Protein AF-A0A350XEA6-F1 (afdb_monomer)

Sequence (109 aa):
VRKAEAKRLSDLAAKDEKKAEMLKERLKYFFEVNKLKSIDTARYKLTLAKNGGKAPLIVDESVSPTELPEKFQKISVDLDKAAIRTALEAGESLDFAHLGDRGSSLRIK

Secondary structure (DSSP, 8-state):
-HHHHHHHHHHHHHHHHHHHHHHHHHHHHHHHHTT-SEEE-SS-EEE-PPPSSSPP----TT--TTTS-GGG--------HHHHHHHHHTT---TT--PPPPP------

Solvent-accessible surface area (backbone atoms only — not comparable to full-atom values): 7362 Å² total; per-residue (Å²): 108,72,70,59,53,53,48,53,51,51,55,49,53,54,52,54,51,52,51,52,49,53,52,52,50,54,51,50,50,53,30,61,78,68,70,49,56,66,48,82,52,104,87,51,77,48,66,71,71,78,81,83,77,80,76,84,83,85,73,66,89,87,62,52,70,85,79,44,60,71,95,77,45,83,88,81,89,74,86,58,62,62,62,54,47,50,42,50,74,74,67,52,88,50,98,88,60,82,90,76,82,87,83,86,79,93,81,85,132

pLDDT: mean 84.03, std 8.43, range [67.12, 96.06]

Structure (mmCIF, N/CA/C/O backbone):
data_AF-A0A350XEA6-F1
#
_entry.id   AF-A0A350XEA6-F1
#
loop_
_atom_site.group_PDB
_atom_site.id
_atom_site.type_symbol
_atom_site.label_atom_id
_atom_site.label_alt_id
_atom_site.label_comp_id
_atom_site.label_asym_id
_atom_site.label_entity_id
_atom_site.label_seq_id
_atom_site.pdbx_PDB_ins_code
_atom_site.Cartn_x
_atom_site.Cartn_y
_atom_site.Cartn_z
_atom_site.occupancy
_atom_site.B_iso_or_equiv
_atom_site.auth_seq_id
_atom_site.auth_comp_id
_atom_site.auth_asym_id
_atom_site.auth_atom_id
_atom_site.pdbx_PDB_model_num
ATOM 1 N N . VAL A 1 1 ? 24.206 20.033 -8.099 1.00 70.19 1 VAL A N 1
ATOM 2 C CA . VAL A 1 1 ? 24.801 18.822 -8.721 1.00 70.19 1 VAL A CA 1
ATOM 3 C C . VAL A 1 1 ? 24.293 17.527 -8.080 1.00 70.19 1 VAL A C 1
ATOM 5 O O . VAL A 1 1 ? 23.490 16.864 -8.716 1.00 70.19 1 VAL A O 1
ATOM 8 N N . ARG A 1 2 ? 24.616 17.200 -6.814 1.00 75.62 2 ARG A N 1
ATOM 9 C CA . ARG A 1 2 ? 24.174 15.932 -6.175 1.00 75.62 2 ARG A CA 1
ATOM 10 C C . ARG A 1 2 ? 22.651 15.716 -6.135 1.00 75.62 2 ARG A C 1
ATOM 12 O O . ARG A 1 2 ? 22.194 14.622 -6.426 1.00 75.62 2 ARG A O 1
ATOM 19 N N . LYS A 1 3 ? 21.861 16.762 -5.854 1.00 86.75 3 LYS A N 1
ATOM 20 C CA . LYS A 1 3 ? 20.384 16.684 -5.888 1.00 86.75 3 LYS A CA 1
ATOM 21 C C . LYS A 1 3 ? 19.828 16.364 -7.285 1.00 86.75 3 LYS A C 1
ATOM 23 O O . LYS A 1 3 ? 18.836 15.655 -7.389 1.00 86.75 3 LYS A O 1
ATOM 28 N N . ALA A 1 4 ? 20.461 16.876 -8.342 1.00 90.00 4 ALA A N 1
ATOM 29 C CA . ALA A 1 4 ? 20.027 16.626 -9.717 1.00 90.00 4 ALA A CA 1
ATOM 30 C C . ALA A 1 4 ? 20.323 15.179 -10.136 1.00 90.00 4 ALA A C 1
ATOM 32 O O . ALA A 1 4 ? 19.472 14.531 -10.734 1.00 90.00 4 ALA A O 1
ATOM 33 N N . GLU A 1 5 ? 21.486 14.654 -9.746 1.00 90.12 5 GLU A N 1
ATOM 34 C CA . GLU A 1 5 ? 21.851 13.263 -10.024 1.00 90.12 5 GLU A CA 1
ATOM 35 C C . GLU A 1 5 ? 21.004 12.266 -9.220 1.00 90.12 5 GLU A C 1
ATOM 37 O O . GLU A 1 5 ? 20.515 11.285 -9.774 1.00 90.12 5 GLU A O 1
ATOM 42 N N . ALA A 1 6 ? 20.734 12.558 -7.943 1.00 92.56 6 ALA A N 1
ATOM 43 C CA . ALA A 1 6 ? 19.811 11.761 -7.134 1.00 92.56 6 ALA A CA 1
ATOM 44 C C . ALA A 1 6 ? 18.406 11.714 -7.756 1.00 92.56 6 ALA A C 1
ATOM 46 O O . ALA A 1 6 ? 17.807 10.644 -7.849 1.00 92.56 6 ALA A O 1
ATOM 47 N N . LYS A 1 7 ? 17.906 12.858 -8.247 1.00 94.38 7 LYS A N 1
ATOM 48 C CA . LYS A 1 7 ? 16.628 12.919 -8.962 1.00 94.38 7 LYS A CA 1
ATOM 49 C C . LYS A 1 7 ? 16.650 12.069 -10.235 1.00 94.38 7 LYS A C 1
ATOM 51 O O . LYS A 1 7 ? 15.737 11.284 -10.441 1.00 94.38 7 LYS A O 1
ATOM 56 N N . ARG A 1 8 ? 17.709 12.159 -11.045 1.00 95.44 8 ARG A N 1
ATOM 57 C CA . ARG A 1 8 ? 17.854 11.360 -12.273 1.00 95.44 8 ARG A CA 1
ATOM 58 C C . ARG A 1 8 ? 17.796 9.854 -11.998 1.00 95.44 8 ARG A C 1
ATOM 60 O O . ARG A 1 8 ? 17.119 9.135 -12.727 1.00 95.44 8 ARG A O 1
ATOM 67 N N . LEU A 1 9 ? 18.495 9.383 -10.964 1.00 95.31 9 LEU A N 1
ATOM 68 C CA . LEU A 1 9 ? 18.489 7.970 -10.567 1.00 95.31 9 LEU A CA 1
ATOM 69 C C . LEU A 1 9 ? 17.121 7.530 -10.036 1.00 95.31 9 LEU A C 1
ATOM 71 O O . LEU A 1 9 ? 16.630 6.475 -10.426 1.00 95.31 9 LEU A O 1
ATOM 75 N N . SER A 1 10 ? 16.484 8.366 -9.214 1.00 94.69 10 SER A N 1
ATOM 76 C CA . SER A 1 10 ? 15.121 8.143 -8.720 1.00 94.69 10 SER A CA 1
ATOM 77 C C . SER A 1 10 ? 14.113 8.031 -9.868 1.00 94.69 10 SER A C 1
ATOM 79 O O . SER A 1 10 ? 13.298 7.113 -9.899 1.00 94.69 10 SER A O 1
ATOM 81 N N . ASP A 1 11 ? 14.194 8.934 -10.845 1.00 95.44 11 ASP A N 1
ATOM 82 C CA . ASP A 1 11 ? 13.314 8.940 -12.014 1.00 95.44 11 ASP A CA 1
ATOM 83 C C . ASP A 1 11 ? 13.532 7.702 -12.900 1.00 95.44 11 ASP A C 1
ATOM 85 O O . ASP A 1 11 ? 12.591 7.219 -13.532 1.00 95.44 11 ASP A O 1
ATOM 89 N N . LEU A 1 12 ? 14.763 7.185 -12.973 1.00 94.88 12 LEU A N 1
ATOM 90 C CA . LEU A 1 12 ? 15.072 5.964 -13.715 1.00 94.88 12 LEU A CA 1
ATOM 91 C C . LEU A 1 12 ? 14.512 4.725 -13.007 1.00 94.88 12 LEU A C 1
ATOM 93 O O . LEU A 1 12 ? 13.818 3.938 -13.646 1.00 94.88 12 LEU A O 1
ATOM 97 N N . ALA A 1 13 ? 14.726 4.609 -11.693 1.00 95.38 13 ALA A N 1
ATOM 98 C CA . ALA A 1 13 ? 14.168 3.526 -10.885 1.00 95.38 13 ALA A CA 1
ATOM 99 C C . ALA A 1 13 ? 12.635 3.481 -10.989 1.00 95.38 13 ALA A C 1
ATOM 101 O O . ALA A 1 13 ? 12.063 2.443 -11.314 1.00 95.38 13 ALA A O 1
ATOM 102 N N . ALA A 1 14 ? 11.975 4.636 -10.861 1.00 94.75 14 ALA A N 1
ATOM 103 C CA . ALA A 1 14 ? 10.524 4.738 -10.990 1.00 94.75 14 ALA A CA 1
ATOM 104 C C . ALA A 1 14 ? 10.009 4.317 -12.381 1.00 94.75 14 ALA A C 1
ATOM 106 O O . ALA A 1 14 ? 8.896 3.805 -12.514 1.00 94.75 14 ALA A O 1
ATOM 107 N N . LYS A 1 15 ? 10.787 4.537 -13.451 1.00 95.31 15 LYS A N 1
ATOM 108 C CA . LYS A 1 15 ? 10.420 4.072 -14.800 1.00 95.31 15 LYS A CA 1
ATOM 109 C C . LYS A 1 15 ? 10.504 2.556 -14.917 1.00 95.31 15 LYS A C 1
ATOM 111 O O . LYS A 1 15 ? 9.657 1.965 -15.586 1.00 95.31 15 LYS A O 1
ATOM 116 N N . ASP A 1 16 ? 11.510 1.944 -14.309 1.00 95.25 16 ASP A N 1
ATOM 117 C CA . ASP A 1 16 ? 11.687 0.496 -14.355 1.00 95.25 16 ASP A CA 1
ATOM 118 C C . ASP A 1 16 ? 10.628 -0.221 -13.508 1.00 95.25 16 ASP A C 1
ATOM 120 O O . ASP A 1 16 ? 10.038 -1.195 -13.978 1.00 95.25 16 ASP A O 1
ATOM 124 N N . GLU A 1 17 ? 10.278 0.329 -12.342 1.00 94.44 17 GLU A N 1
ATOM 125 C CA . GLU A 1 17 ? 9.153 -0.140 -11.522 1.00 94.44 17 GLU A CA 1
ATOM 126 C C . GLU A 1 17 ? 7.832 -0.103 -12.301 1.00 94.44 17 GLU A C 1
ATOM 128 O O . GLU A 1 17 ? 7.160 -1.126 -12.427 1.00 94.44 17 GLU A O 1
ATOM 133 N N . LYS A 1 18 ? 7.510 1.027 -12.943 1.00 94.44 18 LYS A N 1
ATOM 134 C CA . LYS A 1 18 ? 6.293 1.158 -13.764 1.00 94.44 18 LYS A CA 1
ATOM 135 C C . LYS A 1 18 ? 6.237 0.161 -14.919 1.00 94.44 18 LYS A C 1
ATOM 137 O O . LYS A 1 18 ? 5.172 -0.364 -15.240 1.00 94.44 18 LYS A 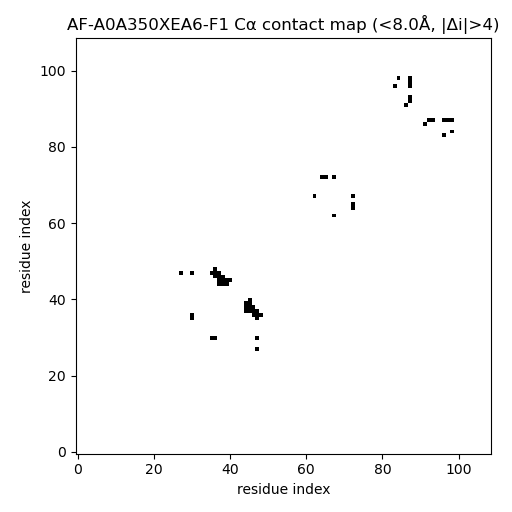O 1
ATOM 142 N N . LYS A 1 19 ? 7.371 -0.110 -15.576 1.00 95.50 19 LYS A N 1
ATOM 143 C CA . LYS A 1 19 ? 7.431 -1.127 -16.640 1.00 95.50 19 LYS A CA 1
ATOM 144 C C . LYS A 1 19 ? 7.160 -2.522 -16.083 1.00 95.50 19 LYS A C 1
ATOM 146 O O . LYS A 1 19 ? 6.428 -3.285 -16.713 1.00 95.50 19 LYS A O 1
ATOM 151 N N . ALA A 1 20 ? 7.741 -2.854 -14.932 1.00 93.44 20 ALA A N 1
ATOM 152 C CA . ALA A 1 20 ? 7.520 -4.136 -14.276 1.00 93.44 20 ALA A CA 1
ATOM 153 C C . ALA A 1 20 ? 6.049 -4.309 -13.861 1.00 93.44 20 ALA A C 1
ATOM 155 O O . ALA A 1 20 ? 5.462 -5.362 -14.119 1.00 93.44 20 ALA A O 1
ATOM 156 N N . GLU A 1 21 ? 5.432 -3.267 -13.299 1.00 94.12 21 GLU A N 1
ATOM 157 C CA . GLU A 1 21 ? 4.004 -3.241 -12.968 1.00 94.12 21 GLU A CA 1
ATOM 158 C C . GLU A 1 21 ? 3.131 -3.458 -14.205 1.00 94.12 21 GLU A C 1
ATOM 160 O O . GLU A 1 21 ? 2.323 -4.385 -14.222 1.00 94.12 21 GLU A O 1
ATOM 165 N N . MET A 1 22 ? 3.364 -2.703 -15.283 1.00 96.06 22 MET A N 1
ATOM 166 C CA . MET A 1 22 ? 2.621 -2.851 -16.540 1.00 96.06 22 MET A CA 1
ATOM 167 C C . MET A 1 22 ? 2.706 -4.283 -17.097 1.00 96.06 22 MET A C 1
ATOM 169 O O . MET A 1 22 ? 1.711 -4.839 -17.567 1.00 96.06 22 MET A O 1
ATOM 173 N N . LEU A 1 23 ? 3.891 -4.904 -17.068 1.00 94.62 23 LEU A N 1
ATOM 174 C CA . LEU A 1 23 ? 4.064 -6.288 -17.523 1.00 94.62 23 LEU A CA 1
ATOM 175 C C . LEU A 1 23 ? 3.304 -7.275 -16.631 1.00 94.62 23 LEU A C 1
ATOM 177 O O . LEU A 1 23 ? 2.649 -8.187 -17.142 1.00 94.62 23 LEU A O 1
ATOM 181 N N . LYS A 1 24 ? 3.355 -7.079 -15.311 1.00 92.94 24 LYS A N 1
ATOM 182 C CA . LYS A 1 24 ? 2.636 -7.907 -14.338 1.00 92.94 24 LYS A CA 1
ATOM 183 C C . LYS A 1 24 ? 1.121 -7.799 -14.514 1.00 92.94 24 LYS A C 1
ATOM 185 O O . LYS A 1 24 ? 0.438 -8.819 -14.475 1.00 92.94 24 LYS A O 1
ATOM 190 N N . GLU A 1 25 ? 0.598 -6.600 -14.750 1.00 93.94 25 GLU A N 1
ATOM 191 C CA . GLU A 1 25 ? -0.824 -6.366 -15.017 1.00 93.94 25 GLU A CA 1
ATOM 192 C C . GLU A 1 25 ? -1.285 -7.035 -16.309 1.00 93.94 25 GLU A C 1
ATOM 194 O O . GLU A 1 25 ? -2.302 -7.725 -16.316 1.00 93.94 25 GLU A O 1
ATOM 199 N N . ARG A 1 26 ? -0.510 -6.910 -17.393 1.00 94.75 26 ARG A N 1
ATOM 200 C CA . ARG A 1 26 ? -0.814 -7.595 -18.660 1.00 94.75 26 ARG A CA 1
ATOM 201 C C . ARG A 1 26 ? -0.811 -9.112 -18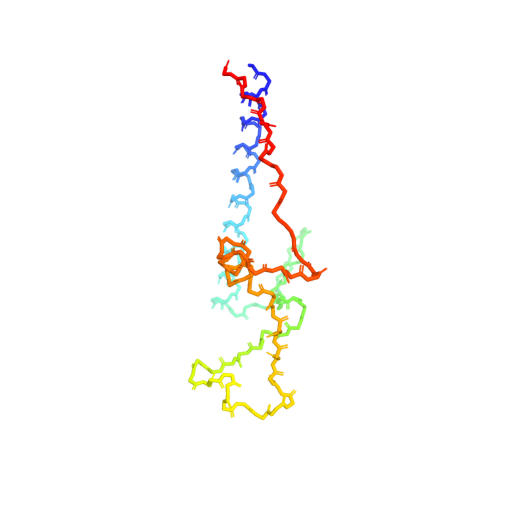.507 1.00 94.75 26 ARG A C 1
ATOM 203 O O . ARG A 1 26 ? -1.682 -9.785 -19.054 1.00 94.75 26 ARG A O 1
ATOM 210 N N . LEU A 1 27 ? 0.142 -9.651 -17.749 1.00 93.50 27 LEU A N 1
ATOM 211 C CA . LEU A 1 27 ? 0.199 -11.080 -17.458 1.00 93.50 27 LEU A CA 1
ATOM 212 C C . LEU A 1 27 ? -1.002 -11.527 -16.614 1.00 93.50 27 LEU A C 1
ATOM 214 O O . LEU A 1 27 ? -1.612 -12.549 -16.912 1.00 93.50 27 LEU A O 1
ATOM 218 N N . LYS A 1 28 ? -1.385 -10.744 -15.601 1.00 93.62 28 LYS A N 1
ATOM 219 C CA . LYS A 1 28 ? -2.594 -10.988 -14.807 1.00 93.62 28 LYS A CA 1
ATOM 220 C C . LYS A 1 28 ? -3.844 -11.002 -15.695 1.00 93.62 28 LYS A C 1
ATOM 222 O O . LYS A 1 28 ? -4.602 -11.965 -15.638 1.00 93.62 28 LYS A O 1
ATOM 227 N N . TYR A 1 29 ? -4.008 -9.997 -16.556 1.00 93.62 29 TYR A N 1
ATOM 228 C CA . TYR A 1 29 ? -5.115 -9.918 -17.512 1.00 93.62 29 TYR A CA 1
ATOM 229 C C . TYR A 1 29 ? -5.173 -11.153 -18.422 1.00 93.62 29 TYR A C 1
ATOM 231 O O . TYR A 1 29 ? -6.234 -11.741 -18.612 1.00 93.62 29 TYR A O 1
ATOM 239 N N . PHE A 1 30 ? -4.024 -11.610 -18.928 1.00 94.44 30 PHE A N 1
ATOM 240 C CA . PHE A 1 30 ? -3.946 -12.836 -19.722 1.00 94.44 30 PHE A CA 1
ATOM 241 C C . PHE A 1 30 ? -4.443 -14.070 -18.950 1.00 94.44 30 PHE A C 1
ATOM 243 O O . PHE A 1 30 ? -5.203 -14.867 -19.505 1.00 94.44 30 PHE A O 1
ATOM 250 N N . PHE A 1 31 ? -4.054 -14.230 -17.680 1.00 94.81 31 PHE A N 1
ATOM 251 C CA . PHE A 1 31 ? -4.536 -15.332 -16.840 1.00 94.81 31 PHE A CA 1
ATOM 252 C C . PHE A 1 31 ? -6.050 -15.249 -16.608 1.00 94.81 31 PHE A C 1
ATOM 254 O O . PHE A 1 31 ? -6.727 -16.274 -16.672 1.00 94.81 31 PHE A O 1
ATOM 261 N N . GLU A 1 32 ? -6.584 -14.048 -16.378 1.00 92.56 32 GLU A N 1
ATOM 262 C CA . GLU A 1 32 ? -8.015 -13.820 -16.142 1.00 92.56 32 GLU A CA 1
ATOM 263 C C . GLU A 1 32 ? -8.862 -14.138 -17.382 1.00 92.56 32 GLU A C 1
ATOM 265 O O . GLU A 1 32 ? -9.812 -14.916 -17.286 1.00 92.56 32 GLU A O 1
ATOM 270 N N . VAL A 1 33 ? -8.482 -13.619 -18.558 1.00 94.62 33 VAL A N 1
ATOM 271 C CA . VAL A 1 33 ? -9.197 -13.860 -19.827 1.00 94.62 33 VAL A CA 1
ATOM 272 C C . VAL A 1 33 ? -9.200 -15.343 -20.197 1.00 94.62 33 VAL A C 1
ATOM 274 O O . VAL A 1 33 ? -10.230 -1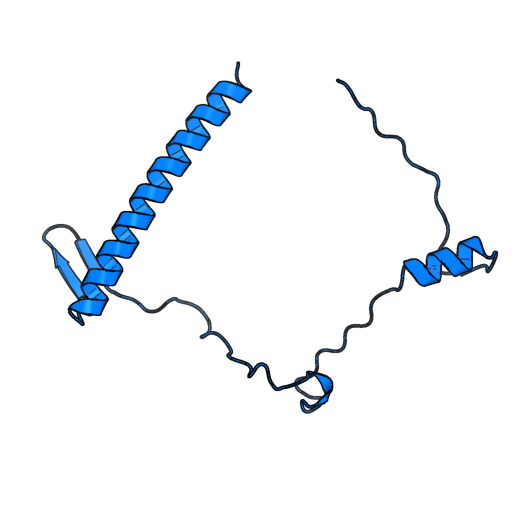5.882 -20.599 1.00 94.62 33 VAL A O 1
ATOM 277 N N . ASN A 1 34 ? -8.067 -16.024 -20.014 1.00 93.12 34 ASN A N 1
ATOM 278 C CA . ASN A 1 34 ? -7.924 -17.442 -20.353 1.00 93.12 34 ASN A CA 1
ATOM 279 C C . ASN A 1 34 ? -8.333 -18.387 -19.209 1.00 93.12 34 ASN A C 1
ATOM 281 O O . ASN A 1 34 ? -8.205 -19.603 -19.345 1.00 93.12 34 ASN A O 1
ATOM 285 N N . LYS A 1 35 ? -8.815 -17.854 -18.075 1.00 92.38 35 LYS A N 1
ATOM 286 C CA . LYS A 1 35 ? -9.199 -18.615 -16.869 1.00 92.38 35 LYS A CA 1
ATOM 287 C C . LYS A 1 35 ? -8.098 -19.568 -16.372 1.00 92.38 35 LYS A C 1
ATOM 289 O O . LYS A 1 35 ? -8.378 -20.646 -15.841 1.00 92.38 35 LYS A O 1
ATOM 294 N N . LEU A 1 36 ? -6.836 -19.170 -16.531 1.00 90.25 36 LEU A N 1
ATOM 295 C CA . LEU A 1 36 ? -5.668 -19.954 -16.131 1.00 90.25 36 LEU A CA 1
ATOM 296 C C . LEU A 1 36 ? -5.353 -19.713 -14.653 1.00 90.25 36 LEU A C 1
ATOM 298 O O . LEU A 1 36 ? -5.331 -18.579 -14.182 1.00 90.25 36 LEU A O 1
ATOM 302 N N . LYS A 1 37 ? -5.069 -20.789 -13.913 1.00 88.19 37 LYS A N 1
ATOM 303 C CA . LYS A 1 37 ? -4.639 -20.703 -12.504 1.00 88.19 37 LYS A CA 1
ATOM 304 C C . LYS A 1 37 ? -3.122 -20.624 -12.372 1.00 88.19 37 LYS A C 1
ATOM 306 O O . LYS A 1 37 ? -2.606 -19.838 -11.582 1.00 88.19 37 LYS A O 1
ATOM 311 N N . SER A 1 38 ? -2.409 -21.432 -13.150 1.00 90.56 38 SER A N 1
ATOM 312 C CA . SER A 1 38 ? -0.950 -21.484 -13.156 1.00 90.56 38 SER A CA 1
ATOM 313 C C . SER A 1 38 ? -0.420 -21.881 -14.527 1.00 90.56 38 SER A C 1
ATOM 315 O O . SER A 1 38 ? -1.049 -22.684 -15.212 1.00 90.56 38 SER A O 1
ATOM 317 N N . ILE A 1 39 ? 0.755 -21.370 -14.878 1.00 92.50 39 ILE A N 1
ATOM 318 C CA . ILE A 1 39 ? 1.527 -21.760 -16.057 1.00 92.50 39 ILE A CA 1
ATOM 319 C C . ILE A 1 39 ? 2.929 -22.107 -15.581 1.00 92.50 39 ILE A C 1
ATOM 321 O O . ILE A 1 39 ? 3.561 -21.310 -14.885 1.00 92.50 39 ILE A O 1
ATOM 325 N N . ASP A 1 40 ? 3.410 -23.283 -15.963 1.00 92.50 40 ASP A N 1
ATOM 326 C CA . ASP A 1 40 ? 4.812 -23.635 -15.789 1.00 92.50 40 ASP A CA 1
ATOM 327 C C . ASP A 1 40 ? 5.578 -23.301 -17.069 1.00 92.50 40 ASP A C 1
ATOM 329 O O . ASP A 1 40 ? 5.112 -23.563 -18.178 1.00 92.50 40 ASP A O 1
ATOM 333 N N . THR A 1 41 ? 6.734 -22.672 -16.921 1.00 90.69 41 THR A N 1
ATOM 334 C CA . THR A 1 41 ? 7.628 -22.315 -18.026 1.00 90.69 41 THR A CA 1
ATOM 335 C C . THR A 1 41 ? 9.002 -22.905 -17.742 1.00 90.69 41 THR A C 1
ATOM 337 O O . THR A 1 41 ? 9.302 -23.274 -16.613 1.00 90.69 41 THR A O 1
ATOM 340 N N . ALA A 1 42 ? 9.892 -22.926 -18.735 1.00 92.81 42 ALA A N 1
ATOM 341 C CA . ALA A 1 42 ? 11.232 -23.494 -18.568 1.00 92.81 42 ALA A CA 1
ATOM 342 C C . ALA A 1 42 ? 12.053 -22.878 -17.412 1.00 92.81 42 ALA A C 1
ATOM 344 O O . ALA A 1 42 ? 13.010 -23.494 -16.952 1.00 92.81 42 ALA A O 1
ATOM 345 N N . ARG A 1 43 ? 11.722 -21.657 -16.965 1.00 92.06 43 ARG A N 1
ATOM 346 C CA . ARG A 1 43 ? 12.450 -20.952 -15.895 1.00 92.06 43 ARG A CA 1
ATOM 347 C C . ARG A 1 43 ? 11.594 -20.585 -14.683 1.00 92.06 43 ARG A C 1
ATOM 349 O O . ARG A 1 43 ? 12.153 -20.383 -13.611 1.00 92.06 43 ARG A O 1
ATOM 356 N N . TYR A 1 44 ? 10.277 -20.463 -14.839 1.00 90.12 44 TYR A N 1
ATOM 357 C CA . TYR A 1 44 ? 9.396 -19.926 -13.801 1.00 90.12 44 TYR A CA 1
ATOM 358 C C . TYR A 1 44 ? 8.041 -20.618 -13.780 1.00 90.12 44 TYR A C 1
ATOM 360 O O . TYR A 1 44 ? 7.438 -20.844 -14.829 1.00 90.12 44 TYR A O 1
ATOM 368 N N . LYS A 1 45 ? 7.504 -20.799 -12.575 1.00 91.31 45 LYS A N 1
ATOM 369 C CA . LYS A 1 45 ? 6.107 -21.161 -12.358 1.00 91.31 45 LYS A CA 1
ATOM 370 C C . LYS A 1 45 ? 5.303 -19.918 -12.000 1.00 91.31 45 LYS A C 1
ATOM 372 O O . LYS A 1 45 ? 5.458 -19.344 -10.923 1.00 91.31 45 LYS A O 1
ATOM 377 N N . LEU A 1 46 ? 4.436 -19.501 -12.910 1.00 91.19 46 LEU A N 1
ATOM 378 C CA . LEU A 1 46 ? 3.578 -18.331 -12.770 1.00 91.19 46 LEU A CA 1
ATOM 379 C C . LEU A 1 46 ? 2.222 -18.778 -12.224 1.00 91.19 46 LEU A C 1
ATOM 381 O O . LEU A 1 46 ? 1.606 -19.683 -12.777 1.00 91.19 46 LEU A O 1
ATOM 385 N N . THR A 1 47 ? 1.746 -18.168 -11.141 1.00 90.06 47 THR A N 1
ATOM 386 C CA . THR A 1 47 ? 0.460 -18.521 -10.514 1.00 90.06 47 THR A CA 1
ATOM 387 C C . THR A 1 47 ? -0.346 -17.260 -10.243 1.00 90.06 47 THR A C 1
ATOM 389 O O . THR A 1 47 ? 0.177 -16.304 -9.671 1.00 90.06 47 THR A O 1
ATOM 392 N N . LEU A 1 48 ? -1.629 -17.271 -10.609 1.00 88.56 48 LEU A N 1
ATOM 393 C CA . LEU A 1 48 ? -2.570 -16.226 -10.224 1.00 88.56 48 LEU A CA 1
ATOM 394 C C . LEU A 1 48 ? -3.082 -16.526 -8.810 1.00 88.56 48 LEU A C 1
ATOM 396 O O . LEU A 1 48 ? -4.050 -17.260 -8.615 1.00 88.56 48 LEU A O 1
ATOM 400 N N . ALA A 1 49 ? -2.381 -15.995 -7.812 1.00 84.88 49 ALA A N 1
ATOM 401 C CA . ALA A 1 49 ? -2.783 -16.097 -6.416 1.00 84.88 49 ALA A CA 1
ATOM 402 C C . ALA A 1 49 ? -3.783 -14.991 -6.051 1.00 84.88 49 ALA A C 1
ATOM 404 O O . ALA A 1 49 ? -3.739 -13.884 -6.590 1.00 84.88 49 ALA A O 1
ATOM 405 N N . LYS A 1 50 ? -4.668 -15.278 -5.092 1.00 81.69 50 LYS A N 1
ATOM 406 C CA . LYS A 1 50 ? -5.462 -14.234 -4.436 1.00 81.69 50 LYS A CA 1
ATOM 407 C C . LYS A 1 50 ? -4.538 -13.375 -3.573 1.00 81.69 50 LYS A C 1
ATOM 409 O O . LYS A 1 50 ? -3.547 -13.880 -3.045 1.00 81.69 50 LYS A O 1
ATOM 414 N N . ASN A 1 51 ? -4.879 -12.097 -3.416 1.00 79.81 51 ASN A N 1
ATOM 415 C CA . ASN A 1 51 ? -4.165 -11.216 -2.496 1.00 79.81 51 ASN A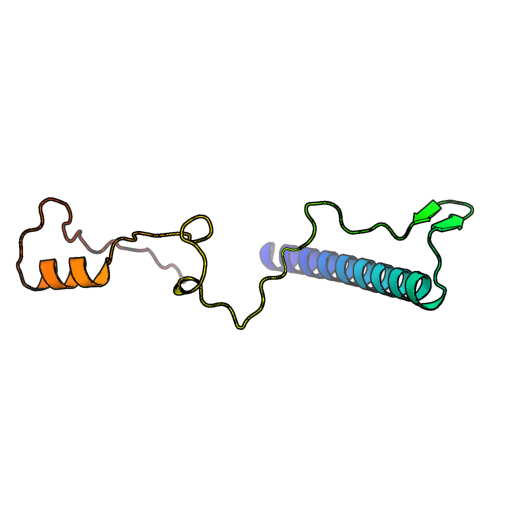 CA 1
ATOM 416 C C . ASN A 1 51 ? -4.146 -11.848 -1.097 1.00 79.81 51 ASN A C 1
ATOM 418 O O . ASN A 1 51 ? -5.177 -12.319 -0.613 1.00 79.81 51 ASN A O 1
ATOM 422 N N . GLY A 1 52 ? -2.966 -11.887 -0.477 1.00 67.56 52 GLY A N 1
ATOM 423 C CA . GLY A 1 52 ? -2.827 -12.308 0.914 1.00 67.56 52 GLY A CA 1
ATOM 424 C C . GLY A 1 52 ? -3.458 -11.292 1.870 1.00 67.56 52 GLY A C 1
ATOM 425 O O . GLY A 1 52 ? -3.703 -10.146 1.500 1.00 67.56 52 GLY A O 1
ATOM 426 N N . GLY A 1 53 ? -3.694 -11.709 3.113 1.00 73.12 53 GLY A N 1
ATOM 427 C CA . GLY A 1 53 ? -4.338 -10.883 4.137 1.00 73.12 53 GLY A CA 1
ATOM 428 C C . GLY A 1 53 ? -5.817 -11.214 4.335 1.00 73.12 53 GLY A C 1
ATOM 429 O O . GLY A 1 53 ? -6.356 -12.146 3.736 1.00 73.12 53 GLY A O 1
ATOM 430 N N . LYS A 1 54 ? -6.471 -10.474 5.237 1.00 68.56 54 LYS A N 1
ATOM 431 C CA . LYS A 1 54 ? -7.915 -10.616 5.454 1.00 68.56 54 LYS A CA 1
ATOM 432 C C . LYS A 1 54 ? -8.648 -10.121 4.209 1.00 68.56 54 LYS A C 1
ATOM 434 O O . LYS A 1 54 ? -8.281 -9.089 3.651 1.00 68.56 54 LYS A O 1
ATOM 439 N N . ALA A 1 55 ? -9.672 -10.861 3.787 1.00 74.75 55 ALA A N 1
ATOM 440 C CA . ALA A 1 55 ? -10.552 -10.421 2.713 1.00 74.75 55 ALA A CA 1
ATOM 441 C C . ALA A 1 55 ? -11.116 -9.022 3.039 1.00 74.75 55 ALA A C 1
ATOM 443 O O . ALA A 1 55 ? -11.384 -8.753 4.216 1.00 74.75 55 ALA A O 1
ATOM 444 N N . PRO A 1 56 ? -11.265 -8.135 2.037 1.00 74.44 56 PRO A N 1
ATOM 445 C CA . PRO A 1 56 ? -11.806 -6.802 2.267 1.00 74.44 56 PRO A CA 1
ATOM 446 C C . PRO A 1 56 ? -13.202 -6.913 2.886 1.00 74.44 56 PRO A C 1
ATOM 448 O O . PRO A 1 56 ? -14.050 -7.653 2.387 1.00 74.44 56 PRO A O 1
ATOM 451 N N . LEU A 1 57 ? -13.421 -6.193 3.986 1.00 75.88 57 LEU A N 1
ATOM 452 C CA . LEU A 1 57 ? -14.740 -6.046 4.589 1.00 75.88 57 LEU A CA 1
ATOM 453 C C . LEU A 1 57 ? -15.527 -5.044 3.743 1.00 75.88 57 LEU A C 1
ATOM 455 O O . LEU A 1 57 ? -15.162 -3.872 3.688 1.00 75.88 57 LEU A O 1
ATOM 459 N N . ILE A 1 58 ? -16.573 -5.515 3.072 1.00 77.81 58 ILE A N 1
ATOM 460 C CA . ILE A 1 58 ? -17.509 -4.661 2.341 1.00 77.81 58 ILE A CA 1
ATOM 461 C C . ILE A 1 58 ? -18.608 -4.281 3.333 1.00 77.81 58 ILE A C 1
ATOM 463 O O . ILE A 1 58 ? -19.296 -5.158 3.850 1.00 77.81 58 ILE A O 1
ATOM 467 N N . VAL A 1 59 ? -18.712 -2.991 3.638 1.00 77.06 59 VAL A N 1
ATOM 468 C CA . VAL A 1 59 ? -19.824 -2.411 4.398 1.00 77.06 59 VAL A CA 1
ATOM 469 C C . VAL A 1 59 ? -20.671 -1.652 3.388 1.00 77.06 59 VAL A C 1
ATOM 471 O O . VAL A 1 59 ? -20.119 -0.873 2.612 1.00 77.06 59 VAL A O 1
ATOM 474 N N . ASP A 1 60 ? -21.975 -1.908 3.361 1.00 79.19 60 ASP A N 1
ATOM 475 C CA . ASP A 1 60 ? -22.883 -1.210 2.454 1.00 79.19 60 ASP A CA 1
ATOM 476 C C . ASP A 1 60 ? -22.885 0.296 2.760 1.00 79.19 60 ASP A C 1
ATOM 478 O O . ASP A 1 60 ? -23.030 0.704 3.913 1.00 79.19 60 ASP A O 1
ATOM 482 N N . GLU A 1 61 ? -22.746 1.132 1.724 1.00 67.12 61 GLU A N 1
ATOM 483 C CA . GLU A 1 61 ? -22.706 2.602 1.853 1.00 67.12 61 GLU A CA 1
ATOM 484 C C . GLU A 1 61 ? -23.991 3.184 2.461 1.00 67.12 61 GLU A C 1
ATOM 486 O O . GLU A 1 61 ? -23.991 4.304 2.967 1.00 67.12 61 GLU A O 1
ATOM 491 N N . SER A 1 62 ? -25.088 2.422 2.434 1.00 73.31 62 SER A N 1
ATOM 492 C CA . SER A 1 62 ? -26.369 2.811 3.019 1.00 73.31 62 SER A CA 1
ATOM 493 C C . SER A 1 62 ? -26.402 2.730 4.542 1.00 73.31 62 SER A C 1
ATOM 495 O O . SER A 1 62 ? -27.376 3.179 5.132 1.00 73.31 62 SER A O 1
ATOM 497 N N . VAL A 1 63 ? -25.404 2.112 5.180 1.00 71.88 63 VAL A N 1
ATOM 498 C CA . VAL A 1 63 ? -25.427 1.867 6.622 1.00 71.88 63 VAL A CA 1
ATOM 499 C C . VAL A 1 63 ? -24.707 2.996 7.342 1.00 71.88 63 VAL A C 1
ATOM 501 O O . VAL A 1 63 ? -23.480 3.115 7.287 1.00 71.88 63 VAL A O 1
ATOM 504 N N . SER A 1 64 ? -25.471 3.819 8.059 1.00 73.38 64 SER A N 1
ATOM 505 C CA . SER A 1 64 ? -24.889 4.833 8.933 1.00 73.38 64 SER A CA 1
ATOM 506 C C . SER A 1 64 ? -24.260 4.176 10.172 1.00 73.38 64 SER A C 1
ATOM 508 O O . SER A 1 64 ? -24.860 3.265 10.752 1.00 73.38 64 SER A O 1
ATOM 510 N N . PRO A 1 65 ? -23.094 4.646 10.662 1.00 72.19 65 PRO A N 1
ATOM 511 C CA . PRO A 1 65 ? -22.506 4.170 11.916 1.00 72.19 65 PRO A CA 1
ATOM 512 C C . PRO A 1 65 ? -23.463 4.222 13.114 1.00 72.19 65 PRO A C 1
ATOM 514 O O . PRO A 1 65 ? -23.320 3.433 14.040 1.00 72.19 65 PRO A O 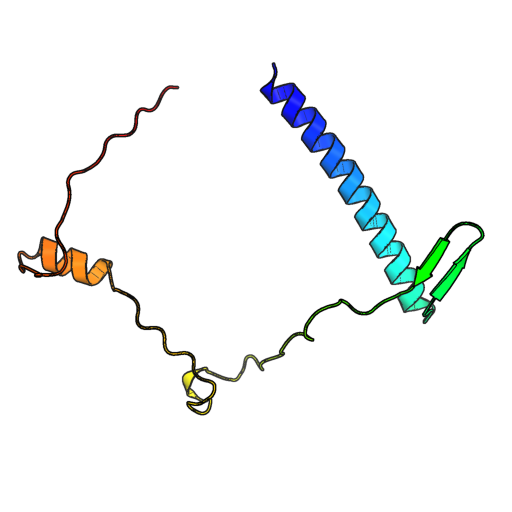1
ATOM 517 N N . THR A 1 66 ? -24.446 5.124 13.094 1.00 73.44 66 THR A N 1
ATOM 518 C CA . THR A 1 66 ? -25.450 5.293 14.156 1.00 73.44 66 THR A CA 1
ATOM 519 C C . THR A 1 66 ? -26.552 4.228 14.116 1.00 73.44 66 THR A C 1
ATOM 521 O O . THR A 1 66 ? -27.177 3.953 15.134 1.00 73.44 66 THR A O 1
ATOM 524 N N . GLU A 1 67 ? -26.786 3.613 12.956 1.00 77.69 67 GLU A N 1
ATOM 525 C CA . GLU A 1 67 ? -27.798 2.563 12.754 1.00 77.69 67 GLU A CA 1
ATOM 526 C C . GLU A 1 67 ? -27.250 1.163 13.066 1.00 77.69 67 GLU A C 1
ATOM 528 O O . GLU A 1 67 ? -28.001 0.193 13.186 1.00 77.69 67 GLU A O 1
ATOM 533 N N . LEU A 1 68 ? -25.927 1.044 13.214 1.00 74.44 68 LEU A N 1
ATOM 534 C CA . LEU A 1 68 ? -25.280 -0.202 13.592 1.00 74.44 68 LEU A CA 1
ATOM 535 C C . LEU A 1 68 ? -25.556 -0.536 15.064 1.00 74.44 68 LEU A C 1
ATOM 537 O O . LEU A 1 68 ? -25.577 0.355 15.907 1.00 74.44 68 LEU A O 1
ATOM 541 N N . PRO A 1 69 ? -25.681 -1.821 15.429 1.00 80.25 69 PRO A N 1
ATOM 542 C CA . PRO A 1 69 ? -25.654 -2.233 16.828 1.00 80.25 69 PRO A CA 1
ATOM 543 C C . PRO A 1 69 ? -24.402 -1.707 17.547 1.00 80.25 69 PRO A C 1
ATOM 545 O O . PRO A 1 69 ? -23.313 -1.754 16.974 1.00 80.25 69 PRO A O 1
ATOM 548 N N . GLU A 1 70 ? -24.526 -1.302 18.816 1.00 78.00 70 GLU A N 1
ATOM 549 C CA . GLU A 1 70 ? -23.436 -0.694 19.610 1.00 78.00 70 GLU A CA 1
ATOM 550 C C . GLU A 1 70 ? -22.119 -1.488 19.562 1.00 78.00 70 GLU A C 1
ATOM 552 O O . GLU A 1 70 ? -21.038 -0.912 19.492 1.00 78.00 70 GLU A O 1
ATOM 557 N N . LYS A 1 71 ? -22.196 -2.823 19.491 1.00 83.31 71 LYS A N 1
ATOM 558 C CA . LYS A 1 71 ? -21.034 -3.726 19.370 1.00 83.31 71 LYS A CA 1
ATOM 559 C C . LYS A 1 71 ? -20.156 -3.502 18.126 1.00 83.31 71 LYS A C 1
ATOM 561 O O . LYS A 1 71 ? -19.039 -4.012 18.080 1.00 83.31 71 LYS A O 1
ATOM 566 N N . PHE A 1 72 ? -20.663 -2.809 17.110 1.00 79.06 72 PHE A N 1
ATOM 567 C CA . PHE A 1 72 ? -19.948 -2.480 15.874 1.00 79.06 72 PHE A CA 1
ATOM 568 C C . PHE A 1 72 ? -19.697 -0.977 15.717 1.00 79.06 72 PHE A C 1
ATOM 570 O O . PHE A 1 72 ? -19.093 -0.562 14.728 1.00 79.06 72 PHE A O 1
ATOM 577 N N . GLN A 1 73 ? -20.134 -0.164 16.679 1.00 80.56 73 GLN A N 1
ATOM 578 C CA . GLN A 1 73 ? -19.870 1.265 16.682 1.00 80.56 73 GLN A CA 1
ATOM 579 C C . GLN A 1 73 ? -18.493 1.534 17.286 1.00 80.56 73 GLN A C 1
ATOM 581 O O . GLN A 1 73 ? -18.139 1.022 18.348 1.00 80.56 73 GLN A O 1
ATOM 586 N N . LYS A 1 74 ? -17.701 2.365 16.608 1.00 81.38 74 LYS A N 1
ATOM 587 C CA . LYS A 1 74 ? -16.445 2.878 17.154 1.00 81.38 74 LYS A CA 1
ATOM 588 C C . LYS A 1 74 ? -16.673 4.307 17.633 1.00 81.38 74 LYS A C 1
ATOM 590 O O . LYS A 1 74 ? -16.767 5.216 16.818 1.00 81.38 74 LYS A O 1
ATOM 595 N N . ILE A 1 75 ? -16.723 4.493 18.947 1.00 81.06 75 ILE A N 1
ATOM 596 C CA . ILE A 1 75 ? -16.808 5.817 19.570 1.00 81.06 75 ILE A CA 1
ATOM 597 C C . ILE A 1 75 ? -15.384 6.386 19.652 1.00 81.06 75 ILE A C 1
ATOM 599 O O . ILE A 1 75 ? -14.524 5.777 20.291 1.00 81.06 75 ILE A O 1
ATOM 603 N N . SER A 1 76 ? -15.112 7.522 18.999 1.00 77.31 76 SER A N 1
ATOM 604 C CA . SER A 1 76 ? -13.917 8.327 19.289 1.00 77.31 76 SER A CA 1
ATOM 605 C C . SER A 1 76 ? -14.328 9.582 20.049 1.00 77.31 76 SER A C 1
ATOM 607 O O . SER A 1 76 ? -15.292 10.256 19.691 1.00 77.31 76 SER A O 1
ATOM 609 N N . VAL A 1 77 ? -13.615 9.854 21.139 1.00 80.06 77 VAL A N 1
ATOM 610 C CA . VAL A 1 77 ? -13.721 11.104 21.887 1.00 80.06 77 VAL A CA 1
ATOM 611 C C . VAL A 1 77 ? -12.401 11.817 21.679 1.00 80.06 77 VAL A C 1
ATOM 613 O O . VAL A 1 77 ? -11.369 11.393 22.199 1.00 80.06 77 VAL A O 1
ATOM 616 N N . ASP A 1 78 ? -12.438 12.862 20.865 1.00 80.75 78 AS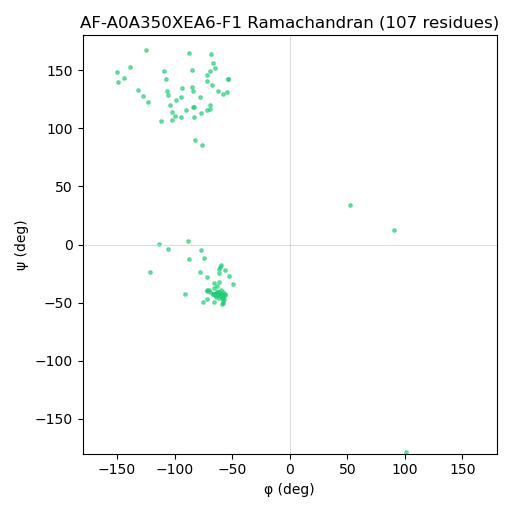P A N 1
ATOM 617 C CA . ASP A 1 78 ? -11.270 13.650 20.505 1.00 80.75 78 ASP A CA 1
ATOM 618 C C . ASP A 1 78 ? -11.336 15.026 21.169 1.00 80.75 78 ASP A C 1
ATOM 620 O O . ASP A 1 78 ? -12.408 15.575 21.426 1.00 80.75 78 ASP A O 1
ATOM 624 N N . LEU A 1 79 ? -10.163 15.589 21.465 1.00 77.56 79 LEU A N 1
ATOM 625 C CA . LEU A 1 79 ? -10.056 16.932 22.024 1.00 77.56 79 LEU A CA 1
ATOM 626 C C . LEU A 1 79 ? -10.461 17.964 20.972 1.00 77.56 79 LEU A C 1
ATOM 628 O O . LEU A 1 79 ? -9.783 18.109 19.949 1.00 77.56 79 LEU A O 1
ATOM 632 N N . ASP A 1 80 ? -11.489 18.752 21.269 1.00 83.88 80 ASP A N 1
ATOM 633 C CA . ASP A 1 80 ? -11.814 19.926 20.468 1.00 83.88 80 ASP A CA 1
ATOM 634 C C . ASP A 1 80 ? -10.839 21.068 20.784 1.00 83.88 80 ASP A C 1
ATOM 636 O O . ASP A 1 80 ? -11.073 21.949 21.613 1.00 83.88 80 ASP A O 1
ATOM 640 N N . LYS A 1 81 ? -9.697 21.043 20.096 1.00 81.50 81 LYS A N 1
ATOM 641 C CA . LYS A 1 81 ? -8.655 22.067 20.228 1.00 81.50 81 LYS A CA 1
ATOM 642 C C . LYS A 1 81 ? -9.143 23.459 19.822 1.00 81.50 81 LYS A C 1
ATOM 644 O O . LYS A 1 81 ? -8.548 24.433 20.275 1.00 81.50 81 LYS A O 1
ATOM 649 N N . ALA A 1 82 ? -10.163 23.567 18.968 1.00 82.25 82 ALA A N 1
ATOM 650 C CA . ALA A 1 82 ? -10.697 24.855 18.545 1.00 82.25 82 ALA A CA 1
ATOM 651 C C . ALA A 1 82 ? -11.544 25.465 19.664 1.00 82.25 82 ALA A C 1
ATOM 653 O O . ALA A 1 82 ? -11.272 26.593 20.064 1.00 82.25 82 ALA A O 1
ATOM 654 N N . ALA A 1 83 ? -12.468 24.692 20.241 1.00 80.38 83 ALA A N 1
ATOM 655 C CA . ALA A 1 83 ? -13.257 25.126 21.391 1.00 80.38 83 ALA A CA 1
ATOM 656 C C . ALA A 1 83 ? -12.371 25.469 22.599 1.00 80.38 83 ALA A C 1
ATOM 658 O O . ALA A 1 83 ? -12.533 26.529 23.201 1.00 80.38 83 ALA A O 1
ATOM 659 N N . ILE A 1 84 ? -11.369 24.629 22.896 1.00 81.62 84 ILE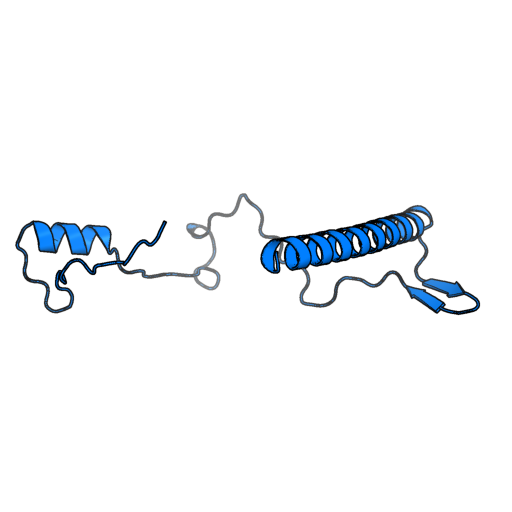 A N 1
ATOM 660 C CA . ILE A 1 84 ? -10.392 24.886 23.967 1.00 81.62 84 ILE A CA 1
ATOM 661 C C . ILE A 1 84 ? -9.634 26.193 23.706 1.00 81.62 84 ILE A C 1
ATOM 663 O O . ILE A 1 84 ? -9.431 26.992 24.617 1.00 81.62 84 ILE A O 1
ATOM 667 N N . ARG A 1 85 ? -9.229 26.446 22.457 1.00 83.06 85 ARG A N 1
ATOM 668 C CA . ARG A 1 85 ? -8.538 27.684 22.091 1.00 83.06 85 ARG A CA 1
ATOM 669 C C . ARG A 1 85 ? -9.445 28.908 22.233 1.00 83.06 85 ARG A C 1
ATOM 671 O O . ARG A 1 85 ? -8.984 29.909 22.766 1.00 83.06 85 ARG A O 1
ATOM 678 N N . THR A 1 86 ? -10.704 28.831 21.802 1.00 82.81 86 THR A N 1
ATOM 679 C CA . THR A 1 86 ? -11.674 29.929 21.941 1.00 82.81 86 THR A CA 1
ATOM 680 C C . THR A 1 86 ? -11.965 30.248 23.405 1.00 82.81 86 THR A C 1
ATOM 682 O O . THR A 1 86 ? -11.997 31.422 23.756 1.00 82.81 86 THR A O 1
ATOM 685 N N . ALA A 1 87 ? -12.109 29.238 24.267 1.00 79.94 87 ALA A N 1
ATOM 686 C CA . ALA A 1 87 ? -12.294 29.435 25.706 1.00 79.94 87 ALA A CA 1
ATOM 687 C C . ALA A 1 87 ? -11.076 30.125 26.356 1.00 79.94 87 ALA A C 1
ATOM 689 O O . ALA A 1 87 ? -11.232 31.099 27.092 1.00 79.94 87 ALA A O 1
ATOM 690 N N . LEU A 1 88 ? -9.855 29.703 25.999 1.00 82.56 88 LEU A N 1
ATOM 691 C CA . LEU A 1 88 ? -8.623 30.349 26.470 1.00 82.56 88 LEU A CA 1
ATOM 692 C C . LEU A 1 88 ? -8.458 31.782 25.936 1.00 82.56 88 LEU A C 1
ATOM 694 O O . LEU A 1 88 ? -7.979 32.653 26.657 1.00 82.56 88 LEU A O 1
ATOM 698 N N . GLU A 1 89 ? -8.853 32.049 24.688 1.00 81.38 89 GLU A N 1
ATOM 699 C CA . GLU A 1 89 ? -8.840 33.399 24.102 1.00 81.38 89 GLU A CA 1
ATOM 700 C C . GLU A 1 89 ? -9.936 34.304 24.705 1.00 81.38 89 GLU A C 1
ATOM 702 O O . GLU A 1 89 ? -9.736 35.515 24.800 1.00 81.38 89 GLU A O 1
ATOM 707 N N . ALA A 1 90 ? -11.053 33.732 25.172 1.00 81.81 90 ALA A N 1
ATOM 708 C CA . ALA A 1 90 ? -12.125 34.429 25.889 1.00 81.81 90 ALA A CA 1
ATOM 709 C C . ALA A 1 90 ? -11.792 34.735 27.365 1.00 81.81 90 ALA A C 1
ATOM 711 O O . ALA A 1 90 ? -12.559 35.429 28.033 1.00 81.81 90 ALA A O 1
ATOM 712 N N . GLY A 1 91 ? -10.646 34.261 27.866 1.00 75.50 91 GLY A N 1
ATOM 713 C CA . GLY A 1 91 ? -10.161 34.530 29.222 1.00 75.50 91 GLY A CA 1
ATOM 714 C C . GLY A 1 91 ? -10.598 33.510 30.276 1.00 75.50 91 GLY A C 1
ATOM 715 O O . GLY A 1 91 ? -10.420 33.763 31.467 1.00 75.50 91 GLY A O 1
ATOM 716 N N . GLU A 1 92 ? -11.149 32.365 29.869 1.00 77.44 92 GLU A N 1
ATOM 717 C CA . GLU A 1 92 ? -11.472 31.267 30.779 1.00 77.44 92 GLU A CA 1
ATOM 718 C C . GLU A 1 92 ? -10.195 30.489 31.133 1.00 77.44 92 GLU A C 1
ATOM 720 O O . GLU A 1 92 ? -9.441 30.065 30.256 1.00 77.44 92 GLU A O 1
ATOM 725 N N . SER A 1 93 ? -9.920 30.320 32.428 1.00 72.50 93 SER A N 1
ATOM 726 C CA . SER A 1 93 ? -8.756 29.558 32.891 1.00 72.50 93 SER A CA 1
ATOM 727 C C . SER A 1 93 ? -9.097 28.071 32.909 1.00 72.50 93 SER A C 1
ATOM 729 O O . SER A 1 93 ? -9.876 27.626 33.749 1.00 72.50 93 SER A O 1
ATOM 731 N N . LEU A 1 94 ? -8.506 27.302 31.994 1.00 79.25 94 LEU A N 1
ATOM 732 C CA . LEU A 1 94 ? -8.649 25.847 31.941 1.00 79.25 94 LEU A CA 1
ATOM 733 C C . LEU A 1 94 ? -7.436 25.179 32.598 1.00 79.25 94 LEU A C 1
ATOM 735 O O . LEU A 1 94 ? -6.308 25.371 32.150 1.00 79.25 94 LEU A O 1
ATOM 739 N N . ASP A 1 95 ? -7.660 24.321 33.595 1.00 78.62 95 ASP A N 1
ATOM 740 C CA . ASP A 1 95 ? -6.579 23.619 34.315 1.00 78.62 95 ASP A CA 1
ATOM 741 C C . ASP A 1 95 ? -5.728 22.705 33.409 1.00 78.62 95 ASP A C 1
ATOM 743 O O . ASP A 1 95 ? -4.596 22.353 33.740 1.00 78.62 95 ASP A O 1
ATOM 747 N N . PHE A 1 96 ? -6.264 22.309 32.251 1.00 78.75 96 PHE A N 1
ATOM 748 C CA . PHE A 1 96 ? -5.658 21.333 31.344 1.00 78.75 96 PHE A CA 1
ATOM 749 C C . PHE A 1 96 ? -5.041 21.937 30.069 1.00 78.75 96 PHE A C 1
ATOM 751 O O . PHE A 1 96 ? -4.459 21.191 29.278 1.00 78.75 96 PHE A O 1
ATOM 758 N N . ALA A 1 97 ? -5.155 23.249 29.823 1.00 76.94 97 ALA A N 1
ATOM 759 C CA . ALA A 1 97 ? -4.645 23.869 28.597 1.00 76.94 97 ALA A CA 1
ATOM 760 C C . ALA A 1 97 ? -4.186 25.320 28.812 1.00 76.94 97 ALA A C 1
ATOM 762 O O . ALA A 1 97 ? -4.840 26.098 29.490 1.00 76.94 97 ALA A O 1
ATOM 763 N N . HIS A 1 98 ? -3.068 25.698 28.187 1.00 78.56 98 HIS A N 1
ATOM 764 C CA . HIS A 1 98 ? -2.536 27.063 28.194 1.00 78.56 98 HIS A CA 1
ATOM 765 C C . HIS A 1 98 ? -2.009 27.438 26.801 1.00 78.56 98 HIS A C 1
ATOM 767 O O . HIS A 1 98 ? -1.596 26.571 26.025 1.00 78.56 98 HIS A O 1
ATOM 773 N N . LEU A 1 99 ? -2.017 28.732 26.467 1.00 80.94 99 LEU A N 1
ATOM 774 C CA . LEU A 1 99 ? -1.427 29.239 25.226 1.00 80.94 99 LEU A CA 1
ATOM 775 C C . LEU A 1 99 ? 0.081 29.452 25.416 1.00 80.94 99 LEU A C 1
ATOM 777 O O . LEU A 1 99 ? 0.493 30.251 26.249 1.00 80.94 99 LEU A O 1
A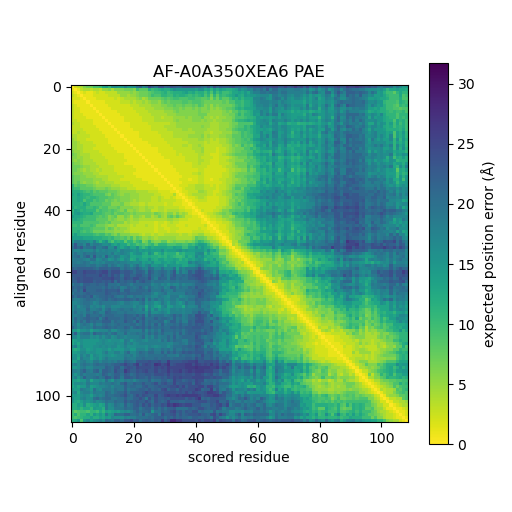TOM 781 N N . GLY A 1 100 ? 0.897 28.731 24.643 1.00 76.31 100 GLY A N 1
ATOM 782 C CA . GLY A 1 100 ? 2.350 28.922 24.601 1.00 76.31 100 GLY A CA 1
ATOM 783 C C . GLY A 1 100 ? 2.794 29.987 23.593 1.00 76.31 100 GLY A C 1
ATOM 784 O O . GLY A 1 100 ? 2.040 30.36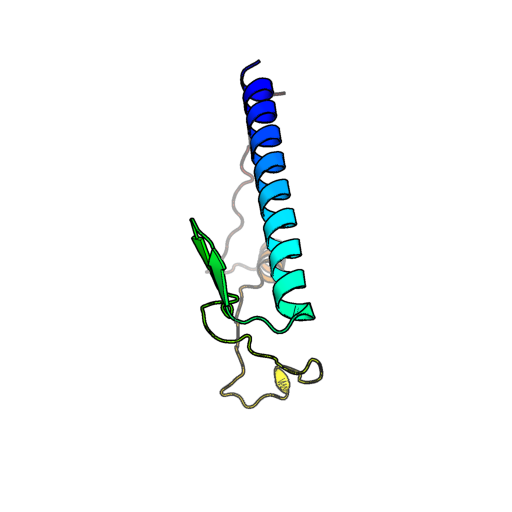9 22.691 1.00 76.31 100 GLY A O 1
ATOM 785 N N . ASP A 1 101 ? 4.045 30.428 23.717 1.00 75.31 101 ASP A N 1
ATOM 786 C CA . ASP A 1 101 ? 4.650 31.421 22.827 1.00 75.31 101 ASP A CA 1
ATOM 787 C C . ASP A 1 101 ? 4.802 30.925 21.382 1.00 75.31 101 ASP A C 1
ATOM 789 O O . ASP A 1 101 ? 4.983 29.735 21.097 1.00 75.31 101 ASP A O 1
ATOM 793 N N . ARG A 1 102 ? 4.777 31.865 20.429 1.00 77.62 102 ARG A N 1
ATOM 794 C CA . ARG A 1 102 ? 5.051 31.558 19.020 1.00 77.62 102 ARG A CA 1
ATOM 795 C C . ARG A 1 102 ? 6.530 31.206 18.840 1.00 77.62 102 ARG A C 1
ATOM 797 O O . ARG A 1 102 ? 7.397 32.058 19.005 1.00 77.62 102 ARG A O 1
ATOM 804 N N . GLY A 1 103 ? 6.808 29.972 18.424 1.00 80.00 103 GLY A N 1
ATOM 805 C CA . GLY A 1 103 ? 8.151 29.557 18.015 1.00 80.00 103 GLY A CA 1
ATOM 806 C C . GLY A 1 103 ? 8.627 30.264 16.739 1.00 80.00 103 GLY A C 1
ATOM 807 O O . GLY A 1 103 ? 7.826 30.701 15.909 1.00 80.00 103 GLY A O 1
ATOM 808 N N . SER A 1 104 ? 9.943 30.348 16.554 1.00 81.19 104 SER A N 1
ATOM 809 C CA . SER A 1 104 ? 10.575 30.898 15.352 1.00 81.19 104 SER A CA 1
ATOM 810 C C . SER A 1 104 ? 11.192 29.784 14.499 1.00 81.19 104 SER A C 1
ATOM 812 O O . SER A 1 104 ? 11.730 28.803 15.009 1.00 81.19 104 SER A O 1
ATOM 814 N N . SER A 1 105 ? 11.097 29.913 13.172 1.00 77.19 105 SER A N 1
ATOM 815 C CA . SER A 1 105 ? 11.723 28.990 12.218 1.00 77.19 105 SER A CA 1
ATOM 816 C C . SER A 1 105 ? 12.640 29.772 11.286 1.00 77.19 105 SER A C 1
ATOM 818 O O . SER A 1 105 ? 12.205 30.712 10.615 1.00 77.19 105 SER A O 1
ATOM 820 N N . LEU A 1 106 ? 13.919 29.392 11.257 1.00 71.25 106 LEU A N 1
ATOM 821 C CA . LEU A 1 106 ? 14.918 30.001 10.388 1.00 71.25 106 LEU A CA 1
ATOM 822 C C . LEU A 1 106 ? 14.670 29.570 8.937 1.00 71.25 106 LEU A C 1
ATOM 824 O O . LEU A 1 106 ? 14.787 28.394 8.596 1.00 71.25 106 LEU A O 1
ATOM 828 N N . ARG A 1 107 ? 14.346 30.533 8.072 1.00 77.88 107 ARG A N 1
ATOM 829 C CA . ARG A 1 107 ? 14.222 30.322 6.625 1.00 77.88 107 ARG A CA 1
ATOM 830 C C . ARG A 1 107 ? 15.468 30.859 5.932 1.00 77.88 107 ARG A C 1
ATOM 832 O O . ARG A 1 107 ? 15.689 32.065 5.928 1.00 77.88 107 ARG A O 1
ATOM 839 N N . ILE A 1 108 ? 16.249 29.969 5.328 1.00 71.12 108 ILE A N 1
ATOM 840 C CA . ILE A 1 108 ? 17.394 30.319 4.480 1.00 71.12 108 ILE A CA 1
ATOM 841 C C . ILE A 1 108 ? 16.954 30.107 3.025 1.00 71.12 108 ILE A C 1
ATOM 843 O O . ILE A 1 108 ? 16.516 29.006 2.687 1.00 71.12 108 ILE A O 1
ATOM 847 N N . LYS A 1 109 ? 16.990 31.170 2.211 1.00 70.50 109 LYS A N 1
ATOM 848 C CA . LYS A 1 109 ? 16.673 31.132 0.772 1.00 70.50 109 LYS A CA 1
ATOM 849 C C . LYS A 1 109 ? 17.924 30.862 -0.051 1.00 70.50 109 LYS A C 1
ATOM 851 O O . LYS A 1 109 ? 18.972 31.441 0.304 1.00 70.50 109 LYS A O 1
#

Foldseek 3Di:
DVVVVVVVVVVVVVVVVVVVVVVVVVVLVVCVVVVNQWDDDPVDIDGDDDDDDDDDDDDDPPDDLVNDDPVSRDDDDDDPPVVVVVCVVVVHDDPVDDDDDDDDDDDDD

Mean predicted aligned error: 12.58 Å

Radius of gyration: 27.61 Å; Cα contacts (8 Å, |Δi|>4): 30; chains: 1; bounding box: 53×58×55 Å